Protein AF-A0A392UMG4-F1 (afdb_monomer_lite)

Sequence (66 aa):
MGECDDFFCDSLWGSSPHAYSYRPSAGASGGLLVMWDTVEVDVWSYASFNHVVRIHGRFVKSNEEF

Structure (mmCIF, N/CA/C/O backbone):
data_AF-A0A392UMG4-F1
#
_entry.id   AF-A0A392UMG4-F1
#
loop_
_atom_site.group_PDB
_atom_site.id
_atom_site.type_symbol
_atom_site.label_atom_id
_atom_site.label_alt_id
_atom_site.label_comp_id
_atom_site.label_asym_id
_atom_site.label_entity_id
_atom_site.label_seq_id
_atom_site.pdbx_PDB_ins_code
_atom_site.Cartn_x
_atom_site.Cartn_y
_atom_site.Cartn_z
_atom_site.occupancy
_atom_site.B_iso_or_equiv
_atom_site.auth_seq_id
_atom_site.auth_comp_id
_atom_site.auth_asym_id
_atom_site.auth_atom_id
_atom_site.pdbx_PDB_model_num
ATOM 1 N N . MET A 1 1 ? 12.695 -9.769 -14.489 1.00 45.56 1 MET A N 1
ATOM 2 C CA . MET A 1 1 ? 11.780 -8.631 -14.278 1.00 45.56 1 MET A CA 1
ATOM 3 C C . MET A 1 1 ? 11.076 -8.975 -12.984 1.00 45.56 1 MET A C 1
ATOM 5 O O . MET A 1 1 ? 10.392 -9.984 -12.979 1.00 45.56 1 MET A O 1
ATOM 9 N N . GLY A 1 2 ? 11.456 -8.347 -11.869 1.00 56.16 2 GLY A N 1
ATOM 10 C CA . GLY A 1 2 ? 10.973 -8.767 -10.550 1.00 56.16 2 GLY A CA 1
ATOM 11 C C . GLY A 1 2 ? 9.485 -8.477 -10.454 1.00 56.16 2 GLY A C 1
ATOM 12 O O . GLY A 1 2 ? 9.096 -7.318 -10.571 1.00 56.16 2 GLY A O 1
ATOM 13 N N . GLU A 1 3 ? 8.674 -9.520 -10.345 1.00 69.81 3 GLU A N 1
ATOM 14 C CA . GLU A 1 3 ? 7.252 -9.364 -10.075 1.00 69.81 3 GLU A CA 1
ATOM 15 C C . GLU A 1 3 ? 7.102 -9.024 -8.590 1.00 69.81 3 GLU A C 1
ATOM 17 O O . GLU A 1 3 ? 7.797 -9.586 -7.744 1.00 69.81 3 GLU A O 1
ATOM 22 N N . CYS A 1 4 ? 6.282 -8.021 -8.281 1.00 84.75 4 CYS A N 1
ATOM 23 C CA . CYS A 1 4 ? 5.915 -7.723 -6.906 1.00 84.75 4 CYS A CA 1
ATOM 24 C C . CYS A 1 4 ? 4.744 -8.641 -6.567 1.00 84.75 4 CYS A C 1
ATOM 26 O O . CYS A 1 4 ? 3.665 -8.477 -7.135 1.00 84.75 4 CYS A O 1
ATOM 28 N N . ASP A 1 5 ? 5.002 -9.633 -5.724 1.00 89.75 5 ASP A N 1
ATOM 29 C CA . ASP A 1 5 ? 4.030 -10.625 -5.279 1.00 89.75 5 ASP A CA 1
ATOM 30 C C . ASP A 1 5 ? 3.834 -10.553 -3.757 1.00 89.75 5 ASP A C 1
ATOM 32 O O . ASP A 1 5 ? 4.524 -9.801 -3.056 1.00 89.75 5 ASP A O 1
ATOM 36 N N . ASP A 1 6 ? 2.874 -11.327 -3.248 1.00 89.75 6 ASP A N 1
ATOM 37 C CA . ASP A 1 6 ? 2.571 -11.385 -1.818 1.00 89.75 6 ASP A CA 1
ATOM 38 C C . ASP A 1 6 ? 3.782 -11.831 -0.989 1.00 89.75 6 ASP A C 1
ATOM 40 O O . ASP A 1 6 ? 4.025 -11.269 0.069 1.00 89.75 6 ASP A O 1
ATOM 44 N N . PHE A 1 7 ? 4.618 -12.751 -1.485 1.00 91.56 7 PHE A N 1
ATOM 45 C CA . PHE A 1 7 ? 5.799 -13.219 -0.753 1.00 91.56 7 PHE A CA 1
ATOM 46 C C . PHE A 1 7 ? 6.862 -12.121 -0.615 1.00 91.56 7 PHE A C 1
ATOM 48 O O . PHE A 1 7 ? 7.483 -11.958 0.438 1.00 91.56 7 PHE A O 1
ATOM 55 N N . PHE A 1 8 ? 7.076 -11.339 -1.671 1.00 91.44 8 PHE A N 1
ATOM 56 C CA . PHE A 1 8 ? 7.951 -10.176 -1.625 1.00 91.44 8 PHE A CA 1
ATOM 57 C C . PHE A 1 8 ? 7.412 -9.121 -0.653 1.00 91.44 8 PHE A C 1
ATOM 59 O O . PHE A 1 8 ? 8.180 -8.579 0.144 1.00 91.44 8 PHE A O 1
ATOM 66 N N . CYS A 1 9 ? 6.104 -8.866 -0.671 1.00 93.25 9 CYS A N 1
ATOM 67 C CA . CYS A 1 9 ? 5.454 -7.932 0.246 1.00 93.25 9 CYS A CA 1
ATOM 68 C C . CYS A 1 9 ? 5.536 -8.408 1.708 1.00 93.25 9 CYS A C 1
ATOM 70 O O . CYS A 1 9 ? 5.988 -7.647 2.566 1.00 93.25 9 CYS A O 1
ATOM 72 N N . ASP A 1 10 ? 5.253 -9.684 1.971 1.00 93.94 10 ASP A N 1
ATOM 73 C CA . ASP A 1 10 ? 5.428 -10.345 3.269 1.00 93.94 10 ASP A CA 1
ATOM 74 C C . ASP A 1 10 ? 6.872 -10.214 3.772 1.00 93.94 10 ASP A C 1
ATOM 76 O O . ASP A 1 10 ? 7.107 -9.974 4.956 1.00 93.94 10 ASP A O 1
ATOM 80 N N . SER A 1 11 ? 7.866 -10.326 2.882 1.00 94.56 11 SER A N 1
ATOM 81 C CA . SER A 1 11 ? 9.278 -10.189 3.260 1.00 94.56 11 SER A CA 1
ATOM 82 C C . SER A 1 11 ? 9.658 -8.771 3.710 1.00 94.56 11 SER A C 1
ATOM 84 O O . SER A 1 11 ? 10.587 -8.612 4.505 1.00 94.56 11 SER A O 1
ATOM 86 N N . LEU A 1 12 ? 8.945 -7.746 3.225 1.00 94.38 12 LEU A N 1
ATOM 87 C CA . LEU A 1 12 ? 9.179 -6.339 3.560 1.00 94.38 12 LEU A CA 1
ATOM 88 C C . LEU A 1 12 ? 8.375 -5.887 4.783 1.00 94.38 12 LEU A C 1
ATOM 90 O O . LEU A 1 12 ? 8.903 -5.162 5.625 1.00 94.38 12 LEU A O 1
ATOM 94 N N . TRP A 1 13 ? 7.103 -6.284 4.867 1.00 95.31 13 TRP A N 1
ATOM 95 C CA . TRP A 1 13 ? 6.170 -5.838 5.908 1.00 95.31 13 TRP A CA 1
ATOM 96 C C . TRP A 1 13 ? 6.139 -6.767 7.124 1.00 95.31 13 TRP A C 1
ATOM 98 O O . TRP A 1 13 ? 5.804 -6.352 8.234 1.00 95.31 13 TRP A O 1
ATOM 108 N N . GLY A 1 14 ? 6.510 -8.029 6.922 1.00 94.38 14 GLY A N 1
ATOM 109 C CA . GLY A 1 14 ? 6.345 -9.101 7.888 1.00 94.38 14 GLY A CA 1
ATOM 110 C C . GLY A 1 14 ? 4.953 -9.727 7.826 1.00 94.38 14 GLY A C 1
ATOM 111 O O . GLY A 1 14 ? 4.182 -9.531 6.894 1.00 94.38 14 GLY A O 1
ATOM 112 N N . SER A 1 15 ? 4.619 -10.483 8.869 1.00 89.94 15 SER A N 1
ATOM 113 C CA . SER A 1 15 ? 3.387 -11.276 8.943 1.00 89.94 15 SER A CA 1
ATOM 114 C C . SER A 1 15 ? 2.129 -10.477 9.311 1.00 89.94 15 SER A C 1
ATOM 116 O O . SER A 1 15 ? 1.086 -11.076 9.574 1.00 89.94 15 SER A O 1
ATOM 118 N N . SER A 1 16 ? 2.225 -9.151 9.438 1.00 93.88 16 SER A N 1
ATOM 119 C CA . SER A 1 16 ? 1.063 -8.314 9.752 1.00 93.88 16 SER A CA 1
ATOM 120 C C . SER A 1 16 ? 0.158 -8.186 8.523 1.00 93.88 16 SER A C 1
ATOM 122 O O . SER A 1 16 ? 0.686 -8.062 7.416 1.00 93.88 16 SER A O 1
ATOM 124 N N . PRO A 1 17 ? -1.179 -8.176 8.687 1.00 95.06 17 PRO A N 1
ATOM 125 C CA . PRO A 1 17 ? -2.107 -8.002 7.574 1.00 95.06 17 PRO A CA 1
ATOM 126 C C . PRO A 1 17 ? -1.826 -6.719 6.791 1.00 95.06 17 PRO A C 1
ATOM 128 O O . PRO A 1 17 ? -1.867 -5.617 7.339 1.00 95.06 17 PRO A O 1
ATOM 131 N N . HIS A 1 18 ? -1.568 -6.854 5.497 1.00 95.56 18 HIS A N 1
ATOM 132 C CA . HIS A 1 18 ? -1.270 -5.725 4.633 1.00 95.56 18 HIS A CA 1
ATOM 133 C C . HIS A 1 18 ? -1.859 -5.924 3.245 1.00 95.56 18 HIS A C 1
ATOM 135 O O . HIS A 1 18 ? -2.199 -7.029 2.830 1.00 95.56 18 HIS A O 1
ATOM 141 N N . ALA A 1 19 ? -1.971 -4.815 2.531 1.00 94.06 19 ALA A N 1
ATOM 142 C CA . ALA A 1 19 ? -2.275 -4.799 1.115 1.00 94.06 19 ALA A CA 1
ATOM 143 C C . ALA A 1 19 ? -1.345 -3.807 0.421 1.00 94.06 19 ALA A C 1
ATOM 145 O O . ALA A 1 19 ? -0.665 -2.997 1.063 1.00 94.06 19 ALA A O 1
ATOM 146 N N . TYR A 1 20 ? -1.272 -3.910 -0.902 1.00 92.69 20 TYR A N 1
ATOM 147 C CA . TYR A 1 20 ? -0.322 -3.136 -1.676 1.00 92.69 20 TYR A CA 1
ATOM 148 C C . TYR A 1 20 ? -0.852 -2.751 -3.054 1.00 92.69 20 TYR A C 1
ATOM 150 O O . TYR A 1 20 ? -1.778 -3.340 -3.606 1.00 92.69 20 TYR A O 1
ATOM 158 N N . SER A 1 21 ? -0.204 -1.741 -3.625 1.00 90.62 21 SER A N 1
ATOM 159 C CA . SER A 1 21 ? -0.317 -1.342 -5.019 1.00 90.62 21 SER A CA 1
ATOM 160 C C . SER A 1 21 ? 1.083 -1.276 -5.606 1.00 90.62 21 SER A C 1
ATOM 162 O O . SER A 1 21 ? 1.925 -0.505 -5.138 1.00 90.62 21 SER A O 1
ATOM 164 N N . TYR A 1 22 ? 1.308 -2.021 -6.683 1.00 89.62 22 TYR A N 1
ATOM 165 C CA . TYR A 1 22 ? 2.562 -1.999 -7.420 1.00 89.62 22 TYR A CA 1
ATOM 166 C C . TYR A 1 22 ? 2.371 -1.418 -8.820 1.00 89.62 22 TYR A C 1
ATOM 168 O O . TYR A 1 22 ? 1.508 -1.850 -9.585 1.00 89.62 22 TYR A O 1
ATOM 176 N N . ARG A 1 23 ? 3.209 -0.439 -9.170 1.00 89.12 23 ARG A N 1
ATOM 177 C CA . ARG A 1 23 ? 3.334 0.076 -10.534 1.00 89.12 23 ARG A CA 1
ATOM 178 C C . ARG A 1 23 ? 4.742 -0.203 -11.062 1.00 89.12 23 ARG A C 1
ATOM 180 O O . ARG A 1 23 ? 5.683 0.457 -10.613 1.00 89.12 23 ARG A O 1
ATOM 187 N N . PRO A 1 24 ? 4.908 -1.085 -12.058 1.00 88.25 24 PRO A N 1
ATOM 188 C CA . PRO A 1 24 ? 6.207 -1.305 -12.680 1.00 88.25 24 PRO A CA 1
ATOM 189 C C .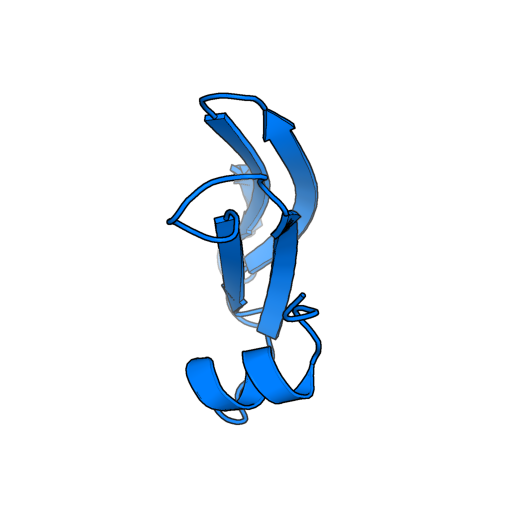 P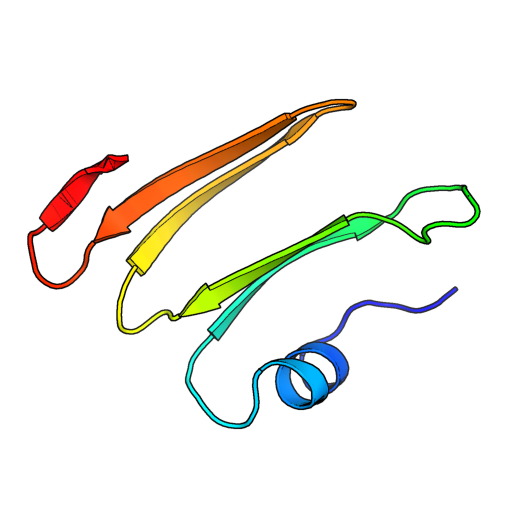RO A 1 24 ? 6.660 -0.073 -13.478 1.00 88.25 24 PRO A C 1
ATOM 191 O O . PRO A 1 24 ? 5.846 0.680 -14.018 1.00 88.25 24 PRO A O 1
ATOM 194 N N . SER A 1 25 ? 7.976 0.129 -13.578 1.00 85.62 25 SER A N 1
ATOM 195 C CA . SER A 1 25 ? 8.575 1.177 -14.412 1.00 85.62 25 SER A CA 1
ATOM 196 C C . SER A 1 25 ? 9.809 0.659 -15.143 1.00 85.62 25 SER A C 1
ATOM 198 O O . SER A 1 25 ? 10.633 -0.051 -14.565 1.00 85.62 25 SER A O 1
ATOM 200 N N . ALA A 1 26 ? 9.953 1.046 -16.412 1.00 82.50 26 ALA A N 1
ATOM 201 C CA . ALA A 1 26 ? 11.145 0.788 -17.212 1.00 82.50 26 ALA A CA 1
ATOM 202 C C . ALA A 1 26 ? 12.233 1.814 -16.853 1.00 82.50 26 ALA A C 1
ATOM 204 O O . ALA A 1 26 ? 12.430 2.815 -17.537 1.00 82.50 26 ALA A O 1
ATOM 205 N N . GLY A 1 27 ? 12.909 1.586 -15.731 1.00 82.44 27 GLY A N 1
ATOM 206 C CA . GLY A 1 27 ? 13.997 2.426 -15.241 1.00 82.44 27 GLY A CA 1
ATOM 207 C C . GLY A 1 27 ? 14.765 1.739 -14.116 1.00 82.44 27 GLY A C 1
ATOM 208 O O . GLY A 1 27 ? 14.359 0.683 -13.636 1.00 82.44 27 GLY A O 1
ATOM 209 N N . ALA A 1 28 ? 15.867 2.347 -13.674 1.00 84.06 28 ALA A N 1
ATOM 210 C CA . ALA A 1 28 ? 16.735 1.762 -12.647 1.00 84.06 28 ALA A CA 1
ATOM 211 C C . ALA A 1 28 ? 16.026 1.519 -11.299 1.00 84.06 28 ALA A C 1
ATOM 213 O O . ALA A 1 28 ? 16.454 0.657 -10.540 1.00 84.06 28 ALA A O 1
ATOM 214 N N . SER A 1 29 ? 14.941 2.247 -11.009 1.00 82.94 29 SER A N 1
ATOM 215 C CA . SER A 1 29 ? 14.166 2.082 -9.774 1.00 82.94 29 SER A CA 1
ATOM 216 C C . SER A 1 29 ? 13.248 0.857 -9.767 1.00 82.94 29 SER A C 1
ATOM 218 O O . SER A 1 29 ? 12.769 0.477 -8.706 1.00 82.94 29 SER A O 1
ATOM 220 N N . GLY A 1 30 ? 12.951 0.254 -10.925 1.00 85.31 30 GLY A N 1
ATOM 221 C CA . GLY A 1 30 ? 12.094 -0.935 -11.016 1.00 85.31 30 GLY A CA 1
ATOM 222 C C . GLY A 1 30 ? 10.599 -0.707 -10.752 1.00 85.31 30 GLY A C 1
ATOM 223 O O . GLY A 1 30 ? 9.821 -1.651 -10.866 1.00 85.31 30 GLY A O 1
ATOM 224 N N . GLY A 1 31 ? 10.162 0.518 -10.448 1.00 88.38 31 GLY A N 1
ATOM 225 C CA . GLY A 1 31 ? 8.750 0.844 -10.233 1.00 88.38 31 GLY A C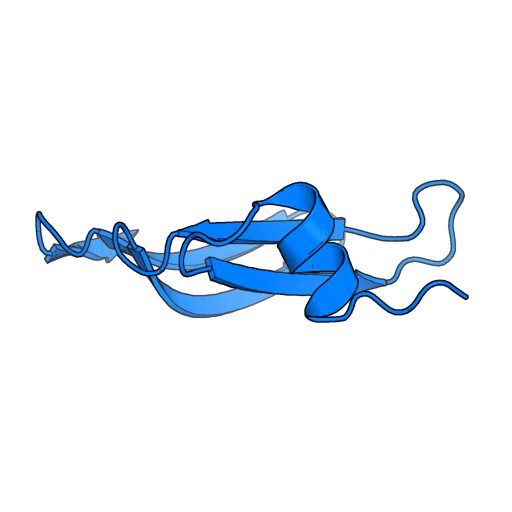A 1
ATOM 226 C C . GLY A 1 31 ? 8.487 1.613 -8.947 1.00 88.38 31 GLY A C 1
ATOM 227 O O . GLY A 1 31 ? 9.377 2.268 -8.407 1.00 88.38 31 GLY A O 1
ATOM 228 N N . LEU A 1 32 ? 7.235 1.551 -8.501 1.00 88.50 32 LEU A N 1
ATOM 229 C CA . LEU A 1 32 ? 6.754 2.129 -7.255 1.00 88.50 32 LEU A CA 1
ATOM 230 C C . LEU A 1 32 ? 5.854 1.118 -6.545 1.00 88.50 32 LEU A C 1
ATOM 232 O O . LEU A 1 32 ? 4.848 0.683 -7.106 1.00 88.50 32 LEU A O 1
ATOM 236 N N . LEU A 1 33 ? 6.225 0.772 -5.317 1.00 91.31 33 LEU A N 1
ATOM 237 C CA . LEU A 1 33 ? 5.442 -0.058 -4.411 1.00 91.31 33 LEU A CA 1
ATOM 238 C C . LEU A 1 33 ? 4.892 0.825 -3.293 1.00 91.31 33 LEU A C 1
ATOM 240 O O . LEU A 1 33 ? 5.639 1.581 -2.673 1.00 91.31 33 LEU A O 1
ATOM 244 N N . VAL A 1 34 ? 3.590 0.727 -3.051 1.00 92.38 34 VAL A N 1
ATOM 245 C CA . VAL A 1 34 ? 2.906 1.366 -1.926 1.00 92.38 34 VAL A CA 1
ATOM 246 C C . VAL A 1 34 ? 2.207 0.278 -1.134 1.00 92.38 34 VAL A C 1
ATOM 248 O O . VAL A 1 34 ? 1.467 -0.505 -1.721 1.00 92.38 34 VAL A O 1
ATOM 251 N N . MET A 1 35 ? 2.443 0.233 0.172 1.00 94.56 35 MET A N 1
ATOM 252 C CA . MET A 1 35 ? 1.886 -0.766 1.084 1.00 94.56 35 MET A CA 1
ATOM 253 C C . MET A 1 35 ? 1.185 -0.068 2.242 1.00 94.56 35 MET A C 1
ATOM 255 O O . MET A 1 35 ? 1.572 1.041 2.620 1.00 94.56 35 MET A O 1
ATOM 259 N N . TRP A 1 36 ? 0.167 -0.712 2.798 1.00 95.12 36 TRP A N 1
ATOM 260 C CA . TRP A 1 36 ? -0.565 -0.199 3.948 1.00 95.12 36 TRP A CA 1
ATOM 261 C C . TRP A 1 36 ? -1.050 -1.325 4.857 1.00 95.12 36 TRP A C 1
ATOM 263 O O . TRP A 1 36 ? -1.275 -2.454 4.416 1.00 95.12 36 TRP A O 1
ATOM 273 N N . ASP A 1 37 ? -1.225 -0.987 6.134 1.00 96.19 37 ASP A N 1
ATOM 274 C CA . ASP A 1 37 ? -1.791 -1.883 7.138 1.00 96.19 37 ASP A CA 1
ATOM 275 C C . ASP A 1 37 ? -3.317 -1.911 7.007 1.00 96.19 37 ASP A C 1
ATOM 277 O O . ASP A 1 37 ? -3.990 -0.897 7.203 1.00 96.19 37 ASP A O 1
ATOM 281 N N . THR A 1 38 ? -3.862 -3.083 6.689 1.00 96.00 38 THR A N 1
ATOM 282 C CA . THR A 1 38 ? -5.314 -3.279 6.523 1.00 96.00 38 THR A CA 1
ATOM 283 C C . THR A 1 38 ? -6.105 -3.204 7.833 1.00 96.00 38 THR A C 1
ATOM 285 O O . THR A 1 38 ? -7.330 -3.114 7.803 1.00 96.00 38 THR A O 1
ATOM 288 N N . VAL A 1 39 ? -5.430 -3.242 8.985 1.00 96.25 39 VAL A N 1
ATOM 289 C CA . VAL A 1 39 ? -6.043 -3.063 10.308 1.00 96.25 39 VAL A CA 1
ATOM 290 C C . VAL A 1 39 ? -6.208 -1.579 10.638 1.00 96.25 39 VAL A C 1
ATOM 292 O O . VAL A 1 39 ? -7.173 -1.199 11.300 1.00 96.25 39 VAL A O 1
ATOM 295 N N . GLU A 1 40 ? -5.297 -0.733 10.156 1.00 96.44 40 GLU A N 1
ATOM 296 C CA . GLU A 1 40 ? -5.316 0.708 10.423 1.00 96.44 40 GLU A CA 1
ATOM 297 C C . GLU A 1 40 ? -6.085 1.490 9.356 1.00 96.44 40 GLU A C 1
ATOM 299 O O . GLU A 1 40 ? -6.802 2.439 9.692 1.00 96.44 40 GLU A O 1
ATOM 304 N N . VAL A 1 41 ? -5.969 1.102 8.080 1.00 96.56 41 VAL A N 1
ATOM 305 C CA . VAL A 1 41 ? -6.619 1.796 6.961 1.00 96.56 41 VAL A CA 1
ATOM 306 C C . VAL A 1 41 ? -7.331 0.844 6.001 1.00 96.56 41 VAL A C 1
ATOM 308 O O . VAL A 1 41 ? -6.822 -0.209 5.623 1.00 96.56 41 VAL A O 1
ATOM 311 N N . ASP A 1 42 ? -8.513 1.266 5.563 1.00 96.00 42 ASP A N 1
ATOM 312 C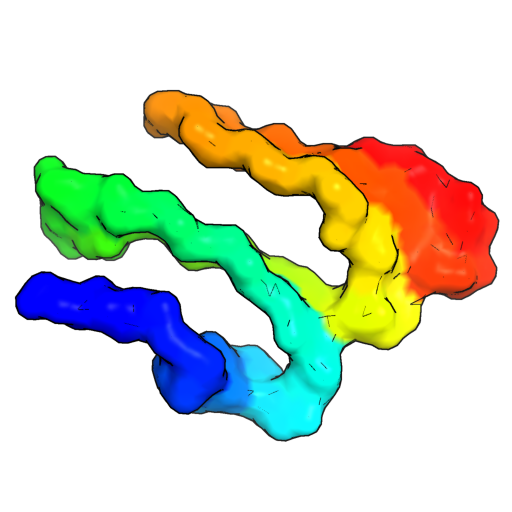 CA . ASP A 1 42 ? -9.314 0.609 4.531 1.00 96.00 42 ASP A CA 1
ATOM 313 C C . ASP A 1 42 ? -9.194 1.422 3.237 1.00 96.00 42 ASP A C 1
ATOM 315 O O . ASP A 1 42 ? -9.658 2.561 3.171 1.00 96.00 42 ASP A O 1
ATOM 319 N N . VAL A 1 43 ? -8.519 0.863 2.230 1.00 95.62 43 VAL A N 1
ATOM 320 C CA . VAL A 1 43 ? -8.250 1.516 0.939 1.00 95.62 43 VAL A CA 1
ATOM 321 C C . VAL A 1 43 ? -9.129 0.880 -0.132 1.00 95.62 43 VAL A C 1
ATOM 323 O O . VAL A 1 43 ? -8.905 -0.264 -0.522 1.00 95.62 43 VAL A O 1
ATOM 326 N N . TRP A 1 44 ? -10.097 1.634 -0.657 1.00 92.50 44 TRP A N 1
ATOM 327 C CA . TRP A 1 44 ? -11.026 1.144 -1.688 1.00 92.50 44 TRP A CA 1
ATOM 328 C C . TRP A 1 44 ? -10.723 1.661 -3.097 1.00 92.50 44 TRP A C 1
ATOM 330 O O . TRP A 1 44 ? -11.284 1.161 -4.071 1.00 92.50 44 TRP A O 1
ATOM 340 N N . SER A 1 45 ? -9.866 2.677 -3.246 1.00 90.62 45 SER A N 1
ATOM 341 C CA . SER A 1 45 ? -9.473 3.180 -4.565 1.00 90.62 45 SER A CA 1
ATOM 342 C C . SER A 1 45 ? -8.060 3.742 -4.541 1.00 90.62 45 SER A C 1
ATOM 344 O O . SER A 1 45 ? -7.766 4.691 -3.825 1.00 90.62 45 SER A O 1
ATOM 346 N N . TYR A 1 46 ? -7.196 3.229 -5.407 1.00 89.69 46 TYR A N 1
ATOM 347 C CA . TYR A 1 46 ? -5.847 3.744 -5.601 1.00 89.69 46 TYR A CA 1
ATOM 348 C C . TYR A 1 46 ? -5.559 3.920 -7.094 1.00 89.69 46 TYR A C 1
ATOM 350 O O . TYR A 1 46 ? -6.040 3.166 -7.938 1.00 89.69 46 TYR A O 1
ATOM 358 N N . ALA A 1 47 ? -4.777 4.940 -7.438 1.00 87.88 47 ALA A N 1
ATOM 359 C CA . ALA A 1 47 ? -4.353 5.207 -8.805 1.00 87.88 47 ALA A CA 1
ATOM 360 C C . ALA A 1 47 ? -2.925 5.746 -8.821 1.00 87.88 47 ALA A C 1
ATOM 362 O O . ALA A 1 47 ? -2.551 6.597 -8.015 1.00 87.88 47 ALA A O 1
ATOM 363 N N . SER A 1 48 ? -2.129 5.276 -9.774 1.00 84.56 48 SER A N 1
ATOM 364 C CA . SER A 1 48 ? -0.747 5.708 -9.947 1.00 84.56 48 SER A CA 1
ATOM 365 C C . SER A 1 48 ? -0.581 6.451 -11.276 1.00 84.56 48 SER A C 1
ATOM 367 O O . SER A 1 48 ? -0.864 5.934 -12.354 1.00 84.56 48 SER A O 1
ATOM 369 N N . PHE A 1 49 ? -0.107 7.691 -11.192 1.00 83.38 49 PHE A N 1
ATOM 370 C CA . PHE A 1 49 ? 0.201 8.580 -12.313 1.00 83.38 49 PHE A CA 1
ATOM 371 C C . PHE A 1 49 ? 1.701 8.853 -12.361 1.00 83.38 49 PHE A C 1
ATOM 373 O O . PHE A 1 49 ? 2.428 8.539 -11.422 1.00 83.38 49 PHE A O 1
ATOM 380 N N . ASN A 1 50 ? 2.205 9.437 -13.451 1.00 81.94 50 ASN A N 1
ATOM 381 C CA . ASN A 1 50 ? 3.648 9.637 -13.676 1.00 81.94 50 ASN A CA 1
ATOM 382 C C . ASN A 1 50 ? 4.405 10.279 -12.503 1.00 81.94 50 ASN A C 1
ATOM 384 O O . ASN A 1 50 ? 5.567 9.947 -12.298 1.00 81.94 50 ASN A O 1
ATOM 388 N N . HIS A 1 51 ? 3.746 11.137 -11.724 1.00 82.38 51 HIS A N 1
ATOM 389 C CA . HIS A 1 51 ? 4.377 11.870 -10.623 1.00 82.38 51 HIS A CA 1
ATOM 390 C C . HIS A 1 51 ? 3.584 11.821 -9.312 1.00 82.38 51 HIS A C 1
ATOM 392 O O . HIS A 1 51 ? 3.973 12.470 -8.349 1.00 82.38 51 HIS A O 1
ATOM 398 N N . VAL A 1 52 ? 2.455 11.108 -9.277 1.00 84.25 52 VAL A N 1
ATOM 399 C CA . VAL A 1 52 ? 1.518 11.149 -8.147 1.00 84.25 52 VAL A CA 1
ATOM 400 C C . VAL A 1 52 ? 0.931 9.767 -7.918 1.00 84.25 52 VAL A C 1
ATOM 402 O O . VAL A 1 52 ? 0.530 9.098 -8.869 1.00 84.25 52 VAL A O 1
ATOM 405 N N . VAL A 1 53 ? 0.824 9.373 -6.654 1.00 88.12 53 VAL A N 1
ATOM 406 C CA . VAL A 1 53 ? -0.064 8.291 -6.232 1.00 88.12 53 VAL A CA 1
ATOM 407 C C . VAL A 1 53 ? -1.259 8.925 -5.550 1.00 88.12 53 VAL A C 1
ATOM 409 O O . VAL A 1 53 ? -1.107 9.774 -4.676 1.00 88.12 53 VAL A O 1
ATOM 412 N N . ARG A 1 54 ? -2.448 8.531 -5.985 1.00 91.50 54 ARG A N 1
ATOM 413 C CA . ARG A 1 54 ? -3.707 8.894 -5.355 1.00 91.50 54 ARG A CA 1
ATOM 414 C C . ARG A 1 54 ? -4.210 7.671 -4.611 1.00 91.50 54 ARG A C 1
ATOM 416 O O . ARG A 1 54 ? -4.335 6.611 -5.217 1.00 91.50 54 ARG A O 1
ATOM 423 N N . ILE A 1 55 ? -4.494 7.831 -3.331 1.00 93.75 55 ILE A N 1
ATOM 424 C CA . ILE A 1 55 ? -5.075 6.797 -2.481 1.00 93.75 55 ILE A CA 1
ATOM 425 C C . ILE A 1 55 ? -6.334 7.408 -1.893 1.00 93.75 55 ILE A C 1
ATOM 427 O O . ILE A 1 55 ? -6.294 8.553 -1.461 1.00 93.75 55 ILE A O 1
ATOM 431 N N . HIS A 1 56 ? -7.426 6.663 -1.971 1.00 95.31 56 HIS A N 1
ATOM 432 C CA . HIS A 1 56 ? -8.684 6.941 -1.301 1.00 95.31 56 HIS A CA 1
ATOM 433 C C . HIS A 1 56 ? -8.915 5.833 -0.310 1.00 95.31 56 HIS A C 1
ATOM 435 O O . HIS A 1 56 ? -8.901 4.647 -0.671 1.00 95.31 56 HIS A O 1
ATOM 441 N N . GLY A 1 57 ? -9.150 6.234 0.919 1.00 96.19 57 GLY A N 1
ATOM 442 C CA . GLY A 1 57 ? -9.456 5.297 1.967 1.00 96.19 57 GLY A CA 1
ATOM 443 C C . GLY A 1 57 ? -9.986 5.997 3.190 1.00 96.19 57 GLY A C 1
ATOM 444 O O . GLY A 1 57 ? -10.344 7.174 3.171 1.00 96.19 57 GLY A O 1
ATOM 445 N N . ARG A 1 58 ? -10.015 5.243 4.277 1.00 97.25 58 ARG A N 1
ATOM 446 C CA . ARG A 1 58 ? -10.296 5.773 5.602 1.00 97.25 58 ARG A CA 1
ATOM 447 C C . ARG A 1 58 ? -9.424 5.115 6.642 1.00 97.25 58 ARG A C 1
ATOM 449 O O . ARG A 1 58 ? -9.015 3.965 6.489 1.00 97.25 58 ARG A O 1
ATOM 456 N N . PHE A 1 59 ? -9.244 5.805 7.752 1.00 97.19 59 PHE A N 1
ATOM 457 C CA . PHE A 1 59 ? -8.754 5.189 8.973 1.00 97.19 59 PHE A CA 1
ATOM 458 C C . PHE A 1 59 ? -9.853 4.325 9.592 1.00 97.19 59 PHE A C 1
ATOM 460 O O . PHE A 1 59 ? -10.953 4.806 9.861 1.00 97.19 59 PHE A O 1
ATOM 467 N N . VAL A 1 60 ? -9.557 3.056 9.868 1.00 96.12 60 VAL A N 1
ATOM 468 C CA . VAL A 1 60 ? -10.518 2.097 10.436 1.00 96.12 60 VAL A CA 1
ATOM 469 C C . VAL A 1 60 ? -10.994 2.555 11.817 1.00 96.12 60 VAL A C 1
ATOM 471 O O . VAL A 1 60 ? -12.173 2.448 12.147 1.00 96.12 60 VAL A O 1
ATOM 474 N N . LYS A 1 61 ? -10.086 3.119 12.621 1.00 95.56 61 LYS A N 1
ATOM 475 C CA . LYS A 1 61 ? -10.367 3.503 14.010 1.00 95.56 61 LYS A CA 1
ATOM 476 C C . LYS A 1 61 ? -11.233 4.756 14.148 1.00 95.56 61 LYS A C 1
ATOM 478 O O . LYS A 1 61 ? -12.078 4.808 15.038 1.00 95.56 61 LYS A O 1
ATOM 483 N N . SER A 1 62 ? -10.991 5.778 13.329 1.00 96.19 62 SER A N 1
ATOM 484 C CA . SER A 1 62 ? -11.720 7.056 13.389 1.00 96.19 62 SER A CA 1
ATOM 485 C C . SER A 1 62 ? -12.839 7.160 12.355 1.00 96.19 62 SER A C 1
ATOM 487 O O . SER A 1 62 ? -13.684 8.043 12.475 1.00 96.19 62 SER A O 1
ATOM 489 N N . ASN A 1 63 ? -12.857 6.269 11.359 1.00 95.00 63 ASN A N 1
ATOM 490 C CA . ASN A 1 63 ? -13.722 6.344 10.184 1.00 95.00 63 ASN A CA 1
ATOM 491 C C . ASN A 1 63 ? -13.581 7.683 9.424 1.00 95.00 63 ASN A C 1
ATOM 493 O O . ASN A 1 63 ? -14.527 8.143 8.790 1.00 95.00 63 ASN A O 1
ATOM 497 N N . GLU A 1 64 ? -12.404 8.310 9.513 1.00 97.44 64 GLU A N 1
ATOM 498 C CA . GLU A 1 64 ? -12.052 9.535 8.791 1.00 97.44 64 GLU A CA 1
ATOM 499 C C . GLU A 1 64 ? -11.468 9.185 7.420 1.00 97.44 64 GLU A C 1
ATOM 501 O O . GLU A 1 64 ? -10.572 8.343 7.332 1.00 97.44 64 GLU A O 1
ATOM 506 N N . GLU A 1 65 ? -11.986 9.822 6.371 1.00 97.00 65 GLU A N 1
ATOM 507 C CA . GLU A 1 65 ? -11.598 9.592 4.976 1.00 97.00 65 GLU A CA 1
ATOM 508 C C . GLU A 1 65 ? -10.415 10.477 4.550 1.00 97.00 65 GLU A C 1
ATOM 510 O O . GLU A 1 65 ? -10.269 11.601 5.041 1.00 97.00 65 GLU A O 1
ATOM 515 N 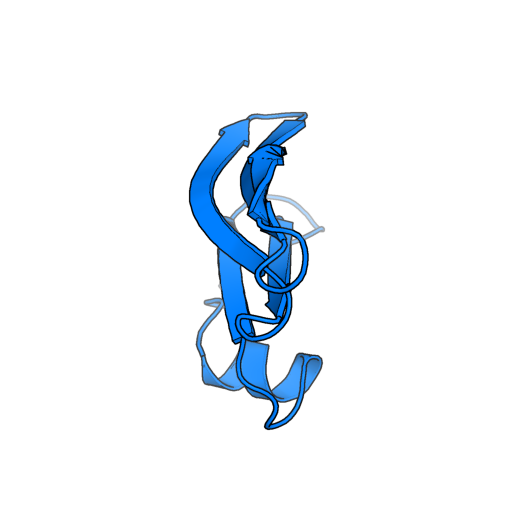N . PHE A 1 66 ? -9.604 9.988 3.607 1.00 92.12 66 PHE A N 1
ATOM 516 C CA . PHE A 1 66 ? -8.473 10.704 3.003 1.00 92.12 66 PHE A CA 1
ATOM 517 C C . PHE A 1 66 ? -8.346 10.445 1.496 1.00 92.12 66 PHE A C 1
ATOM 519 O O . PHE A 1 66 ? -8.798 9.371 1.029 1.00 92.12 66 PHE A O 1
#

Radius of gyration: 13.04 Å; chains: 1; bounding box: 30×25×31 Å

Secondary structure (DSSP, 8-state):
-----HHHHHHHH-SS-EEEEEE--SSTT--EEEEEETTTEEEEEEEEETTEEEEEEEETTT--B-

Foldseek 3Di:
DDDDDPVNVCVVPPPADKDWDWDADPDPVRGDIDMDHVQQKDWDDWDDDPVDIDTWIAGPVPRHID

pLDDT: mean 89.93, std 8.71, range [45.56, 97.44]

Organism: NCBI:txid97028

=== Feature glossary ===
The record interleaves many kinds of information about one protein. Here is each kind framed as the question it answers.

Q: What are the backbone torsion angles?
A: φ (phi) and ψ (psi) are the two rotatable backbone dihedrals per residue: φ is the C(i-1)–N–Cα–C torsion, ψ is the N–Cα–C–N(i+1) torsion, both in degrees on (−180°, 180°]. α-helical residues cluster near (−60°, −45°); β-strand residues near (−120°, +130°). A Ramachandran plot is simply a scatter of (φ, ψ) for every residue.

Q: What is the amino-acid chain?
A: This is the polypeptide sequence — one letter per residue, N-terminus first. Length ranges from a few dozen residues for small domains to over a thousand for large multi-domain proteins.

Q: How mobile is each atom in the crystal?
A: For experimental (PDB) structures, the B-factor (temperature factor) quantifies the positional spread of each atom in the crystal — a combination of thermal vibration and static disorder — in units of Å². High B-factors mark flexible loops or poorly resolved regions; low B-factors mark the rigid, well-ordered core.

Q: Are the domains correctly placed relative to each other?
A: Predicted Aligned Error (PAE) is an AlphaFold confidence matrix: entry (i, j) is the expected error in the position of residue j, in ångströms, when the prediction is superimposed on the true structure at residue i. Low PAE within a block of residues means that block is internally rigid and well-predicted; high PAE between two blocks means their relative placement is uncertain even if each block individually is confident.

Q: How confident is the AlphaFold model at each residue?
A: pLDDT is the predicted lDDT-Cα score: AlphaFold's confidence that the local environment of each residue (all inter-atomic distances within 15 Å) is correctly placed. It is a per-residue number between 0 and 100, with higher meaning more reliable.

Q: What family and function is it annotated with?
A: Functional annotations link the protein to curated databases. InterPro entries identify conserved domains and families by matching the sequence against member-database signatures (Pfam, PROSITE, CDD, …). Gene Ontology (GO) terms describe molecular function, biological process, and cellular component in a controlled vocabulary. CATH places the structure in a hierarchical fold classification (Class/Architecture/Topology/Homologous-superfamily). The organism is the source species.

Q: How big and how compact is the whole molecule?
A: Three whole-structure scalars: the radius of gyration (RMS distance of Cα from centroid, in Å), the count of Cα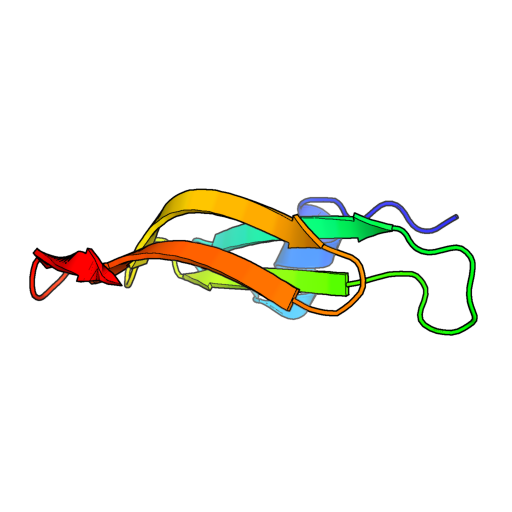–Cα contacts (pairs closer than 8 Å and separated by more than four residues in sequence — i.e. tertiary, not local, contacts), and the bounding-box dimensions. Together they distinguish compact globular folds from extended fibres or disordered chains.

Q: What known structures does this most resemble?
A: The Foldseek neighbor list gives the closest experimentally determined structures in the PDB, ranked by structural alignment. TM-score near 1 means near-identical fold; near 0.3 means only rough topology match. This is how one finds what a novel AlphaFold prediction most resembles in the solved-structure universe.

Q: Which residues are buried vs exposed?
A: SASA measures how much of the protein is reachable by solvent. It is computed by rolling a water-sized probe over the atomic surface and summing the exposed area (Å²). Per-residue SASA distinguishes core (buried, low SASA) from surface (exposed, high SASA) residues; total SASA is a whole-molecule size measure.

Q: Which residues are in helices, strands, or loops?
A: Eight-state secondary structure (DSSP): H is the canonical α-helix, G the tighter 3₁₀-helix, I the wider π-helix; E/B are β-structure, T and S are turns and bends, and '-' is everything else. DSSP derives these from the pattern of main-chain N–H···O=C hydrogen bonds, not from the sequence.

Q: Where is each backbone atom in 3D?
A: Structure coordinates are given as an mmCIF _atom_site loop: one row per atom with element, residue name, chain id, sequence number, and x/y/z position in Å. Only the four main-chain atoms per residue are included here; side chains are omitted to keep the record compact.

Q: What if only a Cα trace is available?
A: Three-state secondary structure (P-SEA) collapses the eight DSSP classes into helix (a), strand (b), and coil (c). P-SEA assigns these from Cα geometry alone — distances and angles — without requiring backbone oxygens, so it works on any Cα trace.

Q: What do the rendered images show?
A: The six renders are orthographic views along the three Cartesian axes in both directions. Representation (cartoon, sticks, or surface) and color scheme (sequence-rainbow or by-chain) vary across proteins so the training set covers all the common visualization conventions.

Q: What does the local fold look like, residue by residue?
A: Foldseek's 3Di representation compresses backbone geometry into a per-residue letter drawn from a learned twenty-state alphabet. It captures the tertiary interaction pattern around each residue — which residues are packed against it in space, regardless of where they are in sequence.

Q: What do the diagnostic plots show?
A: The contact map is a binary N×N matrix image: pixel (i, j) is dark where Cα_i and Cα_j are within 8 Å and |i−j|>4. Because the |i−j|>4 filter removes local helical contacts, off-diagonal stripes parallel to the main diagonal indicate parallel β-sheets; stripes perpendicular to it indicate antiparallel β-sheets. The Ramachandran plot scatters every residue's (φ, ψ) pair against the sterically allowed regions. The PAE heatmap renders the predicted-aligned-error matrix.